Protein AF-A0A2G9NMG5-F1 (afdb_monomer_lite)

Secondary structure (DSSP, 8-state):
-HHHHHHHHHPPTT-EEEES-TT--SSGGGTHHHHHHHHHHHHHT---EEETTEEEEE--

Radius of gyration: 11.32 Å; chains: 1; bounding box: 25×20×31 Å

Foldseek 3Di:
DVVQVVVVVVADAQGKDKDFQCPVPVDVVSNVNVVVVVVVCVVVVWDWDDDDRMIMTHHD

Sequence (60 aa):
KEDIENYWKVLKNGGILGGHDVHNAVRPHNRGVMKAVFEFALSKGLEVSIEGEDWWIKKP

pLDDT: mean 89.72, std 12.81, range [54.19, 98.06]

Structure (mmCIF, N/CA/C/O backbone):
data_AF-A0A2G9NMG5-F1
#
_entry.id   AF-A0A2G9NMG5-F1
#
loop_
_atom_site.group_PDB
_atom_site.id
_atom_site.type_symbol
_atom_site.label_atom_id
_atom_site.label_alt_id
_atom_site.label_comp_id
_atom_site.label_asym_id
_atom_site.label_entity_id
_atom_site.label_seq_id
_atom_site.pdbx_PDB_ins_code
_atom_site.Cartn_x
_atom_site.Cartn_y
_atom_site.Cartn_z
_atom_site.occupancy
_atom_site.B_iso_or_equiv
_atom_site.auth_seq_id
_at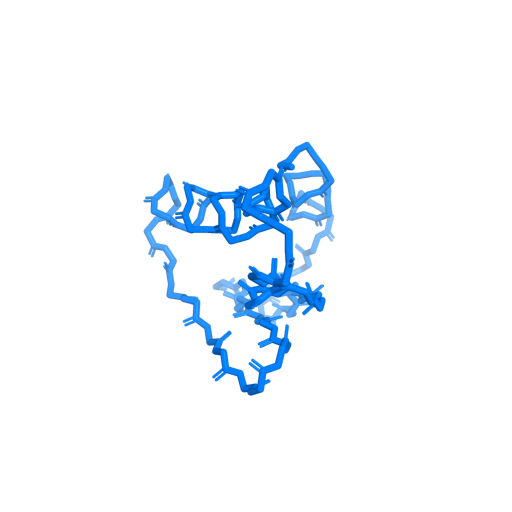om_site.auth_comp_id
_atom_site.auth_asym_id
_atom_site.auth_atom_id
_atom_site.pdbx_PDB_model_num
ATOM 1 N N . LYS A 1 1 ? -4.035 1.214 -8.507 1.00 76.75 1 LYS A N 1
ATOM 2 C CA . LYS A 1 1 ? -4.221 2.160 -7.373 1.00 76.75 1 LYS A CA 1
ATOM 3 C C . LYS A 1 1 ? -5.656 2.128 -6.872 1.00 76.75 1 LYS A C 1
ATOM 5 O O . LYS A 1 1 ? -5.840 1.918 -5.686 1.00 76.75 1 LYS A O 1
ATOM 10 N N . GLU A 1 2 ? -6.642 2.257 -7.761 1.00 91.88 2 GLU A N 1
ATOM 11 C CA . GLU A 1 2 ? -8.066 2.161 -7.409 1.00 91.88 2 GLU A CA 1
ATOM 12 C C . GLU A 1 2 ? -8.416 0.882 -6.626 1.00 91.88 2 GLU A C 1
ATOM 14 O O . GLU A 1 2 ? -9.081 0.965 -5.597 1.00 91.88 2 GLU A O 1
ATOM 19 N N . ASP A 1 3 ? -7.873 -0.275 -7.020 1.00 93.44 3 ASP A N 1
ATOM 20 C CA . ASP A 1 3 ? -8.074 -1.528 -6.274 1.00 93.44 3 ASP A CA 1
ATOM 21 C C . ASP A 1 3 ? -7.589 -1.432 -4.824 1.00 93.44 3 ASP A C 1
ATOM 23 O O . ASP A 1 3 ? -8.324 -1.763 -3.897 1.00 93.44 3 ASP A O 1
ATOM 27 N N . ILE A 1 4 ? -6.373 -0.915 -4.617 1.00 94.81 4 ILE A N 1
ATOM 28 C CA . ILE A 1 4 ? -5.777 -0.719 -3.286 1.00 94.81 4 ILE A CA 1
ATOM 29 C C . ILE A 1 4 ? -6.696 0.165 -2.434 1.00 94.81 4 ILE A C 1
ATOM 31 O O . ILE A 1 4 ? -6.984 -0.163 -1.285 1.00 94.81 4 ILE A O 1
ATOM 35 N N . GLU A 1 5 ? -7.214 1.255 -3.003 1.00 95.88 5 GLU A N 1
ATOM 36 C CA . GLU A 1 5 ? -8.123 2.170 -2.308 1.00 95.88 5 GLU A CA 1
ATOM 37 C C . GLU A 1 5 ? -9.471 1.520 -1.975 1.00 95.88 5 GLU A C 1
ATOM 39 O O . GLU A 1 5 ? -10.000 1.726 -0.879 1.00 95.88 5 GLU A O 1
ATOM 44 N N . ASN A 1 6 ? -10.030 0.726 -2.888 1.00 97.25 6 ASN A N 1
ATOM 45 C CA . ASN A 1 6 ? -11.305 0.045 -2.684 1.00 97.25 6 ASN A CA 1
ATOM 46 C C . ASN A 1 6 ? -11.197 -1.063 -1.631 1.00 97.25 6 ASN A C 1
ATOM 48 O O . ASN A 1 6 ? -12.028 -1.112 -0.721 1.00 97.25 6 ASN A O 1
ATOM 52 N N . TYR A 1 7 ? -10.140 -1.876 -1.668 1.00 96.81 7 TYR A N 1
ATOM 53 C CA . TYR A 1 7 ? -9.886 -2.876 -0.631 1.00 96.81 7 TYR A CA 1
ATOM 54 C C . TYR A 1 7 ? -9.576 -2.233 0.724 1.00 96.81 7 TYR A C 1
ATOM 56 O O . TYR A 1 7 ? -10.070 -2.692 1.755 1.00 96.81 7 TYR A O 1
ATOM 64 N N . TRP A 1 8 ? -8.840 -1.119 0.752 1.00 97.00 8 TRP A N 1
ATOM 65 C CA . TRP A 1 8 ? -8.522 -0.426 2.002 1.00 97.00 8 TRP A CA 1
ATOM 66 C C . TRP A 1 8 ? -9.756 0.076 2.758 1.00 97.00 8 TRP A C 1
ATOM 68 O O . TRP A 1 8 ? -9.764 0.081 3.994 1.00 97.00 8 TRP A O 1
ATOM 78 N N . LYS A 1 9 ? -10.807 0.500 2.043 1.00 96.81 9 LYS A N 1
ATOM 79 C CA . LYS A 1 9 ? -12.062 0.974 2.652 1.00 96.81 9 LYS A CA 1
ATOM 80 C C . LYS A 1 9 ? -12.744 -0.116 3.477 1.00 96.81 9 LYS A C 1
ATOM 82 O O . LYS A 1 9 ? -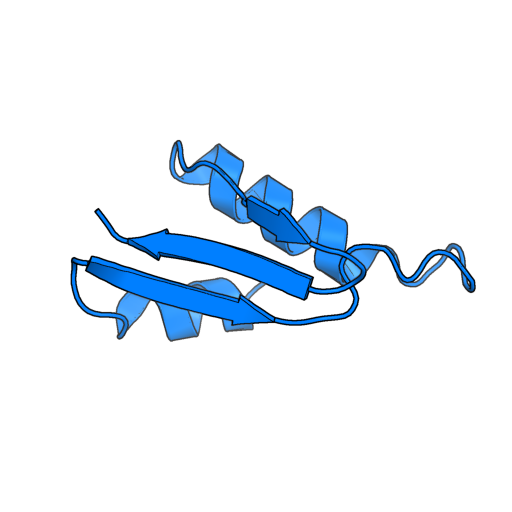13.230 0.176 4.564 1.00 96.81 9 LYS A O 1
ATOM 87 N N . VAL A 1 10 ? -12.755 -1.351 2.977 1.00 97.50 10 VAL A N 1
ATOM 88 C CA . VAL A 1 10 ? -13.439 -2.485 3.622 1.00 97.50 10 VAL A CA 1
ATOM 89 C C . VAL A 1 10 ? -12.543 -3.266 4.584 1.00 97.50 10 VAL A C 1
ATOM 91 O O . VAL A 1 10 ? -13.043 -4.035 5.405 1.00 97.50 10 VAL A O 1
ATOM 94 N N . LEU A 1 11 ? -11.224 -3.059 4.523 1.00 97.50 11 LEU A N 1
ATOM 95 C CA . LEU A 1 11 ? -10.277 -3.687 5.435 1.00 97.50 11 LEU A CA 1
ATOM 96 C C . LEU A 1 11 ? -10.504 -3.205 6.875 1.00 97.50 11 LEU A C 1
ATOM 98 O O . LEU A 1 11 ? -10.592 -2.003 7.136 1.00 97.50 11 LEU A O 1
ATOM 102 N N . LYS A 1 12 ? -10.575 -4.141 7.823 1.00 97.69 12 LYS A N 1
ATOM 103 C CA . LYS A 1 12 ? -10.700 -3.834 9.255 1.00 97.69 12 LYS A CA 1
ATOM 104 C C . LYS A 1 12 ? -9.369 -3.346 9.834 1.00 97.69 12 LYS A C 1
ATOM 106 O O . LYS A 1 12 ? -8.308 -3.673 9.307 1.00 97.69 12 LYS A O 1
ATOM 111 N N . ASN A 1 13 ? -9.433 -2.606 10.938 1.00 97.06 13 ASN A N 1
ATOM 112 C CA . ASN A 1 13 ? -8.246 -2.224 11.707 1.00 97.06 13 ASN A CA 1
ATOM 113 C C . ASN A 1 13 ? -7.480 -3.473 12.162 1.00 97.06 13 ASN A C 1
ATOM 115 O O . ASN A 1 13 ? -8.087 -4.494 12.499 1.00 97.06 13 ASN A O 1
ATOM 119 N N . GLY A 1 14 ? -6.152 -3.414 12.103 1.00 96.88 14 GLY A N 1
ATOM 120 C CA . GLY A 1 14 ? -5.260 -4.561 12.278 1.00 96.88 14 GLY A CA 1
ATOM 121 C C . GLY A 1 14 ? -5.192 -5.528 11.087 1.00 96.88 14 GLY A C 1
ATOM 122 O O . GLY A 1 14 ? -4.346 -6.421 11.098 1.00 96.88 14 GLY A O 1
ATOM 123 N N . GLY A 1 15 ? -6.043 -5.365 10.069 1.00 97.88 15 GLY A N 1
ATOM 124 C CA . GLY A 1 15 ? -6.036 -6.176 8.855 1.00 97.88 15 GLY A CA 1
ATOM 125 C C . GLY A 1 15 ? -4.827 -5.897 7.962 1.00 97.88 15 GLY A C 1
ATOM 126 O O . GLY A 1 15 ? -4.218 -4.829 8.027 1.00 97.88 15 GLY A O 1
ATOM 127 N N . ILE A 1 16 ? -4.504 -6.861 7.102 1.00 98.00 16 ILE A N 1
ATOM 128 C CA . ILE A 1 16 ? -3.387 -6.781 6.160 1.00 98.00 16 ILE A CA 1
ATOM 129 C C . ILE A 1 16 ? -3.942 -6.616 4.744 1.00 98.00 16 ILE A C 1
ATOM 131 O O . ILE A 1 16 ? -4.770 -7.416 4.308 1.00 98.00 16 ILE A O 1
ATOM 135 N N . LEU A 1 17 ? -3.491 -5.579 4.038 1.00 97.75 17 LEU A N 1
ATOM 136 C CA . LEU A 1 17 ? -3.645 -5.461 2.590 1.00 97.75 17 LEU A CA 1
ATOM 137 C C . LEU A 1 17 ? -2.322 -5.855 1.952 1.00 97.75 17 LEU A C 1
ATOM 139 O O . LEU A 1 17 ? -1.303 -5.269 2.302 1.00 97.75 17 LEU A O 1
ATOM 143 N N . GLY A 1 18 ? -2.331 -6.794 1.017 1.00 96.25 18 GLY A N 1
ATOM 144 C CA . GLY A 1 18 ? -1.120 -7.191 0.313 1.00 96.25 18 GLY A CA 1
ATOM 145 C C . GLY A 1 18 ? -1.379 -7.572 -1.131 1.00 96.25 18 GLY A C 1
ATOM 146 O O . GLY A 1 18 ? -2.525 -7.640 -1.581 1.00 96.25 18 GLY A O 1
ATOM 147 N N . GLY A 1 19 ? -0.291 -7.799 -1.846 1.00 94.19 19 GLY A N 1
ATOM 148 C CA . GLY A 1 19 ? -0.289 -8.229 -3.233 1.00 94.19 19 GLY A CA 1
ATOM 149 C C . GLY A 1 19 ? 1.114 -8.617 -3.684 1.00 94.19 19 GLY A C 1
ATOM 150 O O . GLY A 1 19 ? 2.060 -8.559 -2.906 1.00 94.19 19 GLY A O 1
ATOM 151 N N . HIS A 1 20 ? 1.229 -8.972 -4.959 1.00 92.00 20 HIS A N 1
ATOM 152 C CA . HIS A 1 20 ? 2.468 -9.417 -5.599 1.00 92.00 20 HIS A CA 1
ATOM 153 C C . HIS A 1 20 ? 2.979 -8.359 -6.599 1.00 92.00 20 HIS A C 1
ATOM 155 O O . HIS A 1 20 ? 2.418 -7.262 -6.692 1.00 92.00 20 HIS A O 1
ATOM 161 N N . ASP A 1 21 ? 4.016 -8.691 -7.370 1.00 89.12 21 ASP A N 1
ATOM 162 C CA . ASP A 1 21 ? 4.556 -7.937 -8.508 1.00 89.12 21 ASP A CA 1
ATOM 163 C C . ASP A 1 21 ? 5.148 -6.560 -8.160 1.00 89.12 21 ASP A C 1
ATOM 165 O O . ASP A 1 21 ? 5.306 -5.701 -9.037 1.00 89.12 21 ASP A O 1
ATOM 169 N N . VAL A 1 22 ? 5.540 -6.323 -6.901 1.00 87.19 22 VAL A N 1
ATOM 170 C CA . VAL A 1 22 ? 6.109 -5.024 -6.491 1.00 87.19 22 VAL A CA 1
ATOM 171 C C . VAL A 1 22 ? 7.445 -4.735 -7.174 1.00 87.19 22 VAL A C 1
ATOM 173 O O . VAL A 1 22 ? 7.804 -3.577 -7.372 1.00 87.19 22 VAL A O 1
ATOM 176 N N . HIS A 1 23 ? 8.171 -5.772 -7.591 1.00 80.31 23 HIS A N 1
ATOM 177 C CA . HIS A 1 23 ? 9.475 -5.667 -8.243 1.00 80.31 23 HIS A CA 1
ATOM 178 C C . HIS A 1 23 ? 9.482 -6.129 -9.696 1.00 80.31 23 HIS A C 1
ATOM 180 O O . HIS A 1 23 ? 10.565 -6.321 -10.243 1.00 80.31 23 HIS A O 1
ATOM 186 N N . ASN A 1 24 ? 8.318 -6.248 -10.351 1.00 67.12 24 ASN A N 1
ATOM 187 C CA . ASN A 1 24 ? 8.223 -6.738 -11.726 1.00 67.12 24 ASN A CA 1
ATOM 188 C C . ASN A 1 24 ? 8.838 -5.729 -12.730 1.00 67.12 24 ASN A C 1
ATOM 190 O O . ASN A 1 24 ? 8.172 -4.926 -13.386 1.00 67.12 24 ASN A O 1
ATOM 194 N N . ALA A 1 25 ? 10.171 -5.728 -12.781 1.00 54.19 25 ALA A N 1
ATOM 195 C CA . ALA A 1 25 ? 11.044 -4.820 -13.514 1.00 54.19 25 ALA A CA 1
ATOM 196 C C . ALA A 1 25 ? 11.444 -5.383 -14.884 1.00 54.19 25 ALA A C 1
ATOM 198 O O . ALA A 1 25 ? 12.048 -4.667 -15.683 1.00 54.19 25 ALA A O 1
ATOM 199 N N . VAL A 1 26 ? 11.071 -6.637 -15.178 1.00 56.62 26 VAL A N 1
ATOM 200 C CA . VAL A 1 26 ? 11.390 -7.334 -16.436 1.00 56.62 26 VAL A CA 1
ATOM 201 C C . VAL A 1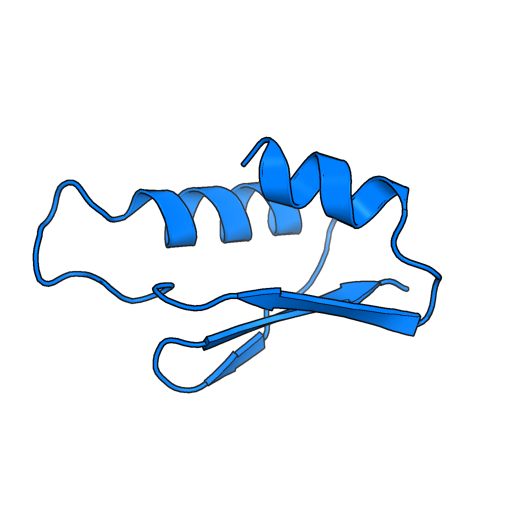 26 ? 10.756 -6.628 -17.643 1.00 56.62 26 VAL A C 1
ATOM 203 O O . VAL A 1 26 ? 11.213 -6.777 -18.774 1.00 56.62 26 VAL A O 1
ATOM 206 N N . ARG A 1 27 ? 9.747 -5.775 -17.419 1.00 56.41 27 ARG A N 1
ATOM 207 C CA . ARG A 1 27 ? 9.244 -4.825 -18.416 1.00 56.41 27 ARG A CA 1
ATOM 208 C C . ARG A 1 27 ? 9.197 -3.422 -17.800 1.00 56.41 27 ARG A C 1
ATOM 210 O O . ARG A 1 27 ? 8.384 -3.193 -16.908 1.00 56.41 27 ARG A O 1
ATOM 217 N N . PRO A 1 28 ? 9.997 -2.449 -18.280 1.00 54.81 28 PRO A N 1
ATOM 218 C CA . PRO A 1 28 ? 10.036 -1.076 -17.754 1.00 54.81 28 PRO A CA 1
ATOM 219 C C . PRO A 1 28 ? 8.669 -0.374 -17.679 1.00 54.81 28 PRO A C 1
ATOM 221 O O . PRO A 1 28 ? 8.509 0.589 -16.936 1.00 54.81 28 PRO A O 1
ATOM 224 N N . HIS A 1 29 ? 7.682 -0.851 -18.441 1.00 54.94 29 HIS A N 1
ATOM 225 C CA . HIS A 1 29 ? 6.319 -0.320 -18.493 1.00 54.94 29 HIS A CA 1
ATOM 226 C C . HIS A 1 29 ? 5.390 -0.878 -17.393 1.00 54.94 29 HIS A C 1
ATOM 228 O O . HIS A 1 29 ? 4.285 -0.374 -17.231 1.00 54.94 29 HIS A O 1
ATOM 234 N N . ASN A 1 30 ? 5.847 -1.847 -16.586 1.00 57.00 30 ASN A N 1
ATOM 235 C CA . ASN A 1 30 ? 5.039 -2.538 -15.572 1.00 57.00 30 ASN A CA 1
ATOM 236 C C . ASN A 1 30 ? 5.313 -2.102 -14.119 1.00 57.00 30 ASN A C 1
ATOM 238 O O . ASN A 1 30 ? 4.794 -2.712 -13.190 1.00 57.00 30 ASN A O 1
ATOM 242 N N . ARG A 1 31 ? 6.017 -0.982 -13.877 1.00 72.81 31 ARG A N 1
ATOM 243 C CA . ARG A 1 31 ? 6.213 -0.410 -12.517 1.00 72.81 31 ARG A CA 1
ATOM 244 C C . ARG A 1 31 ? 4.932 0.151 -11.867 1.00 72.81 31 ARG A C 1
ATOM 246 O O . ARG A 1 31 ? 5.001 0.870 -10.869 1.00 72.81 31 ARG A O 1
ATOM 253 N N . GLY A 1 32 ? 3.764 -0.136 -12.442 1.00 87.50 32 GLY A N 1
ATOM 254 C CA . GLY A 1 32 ? 2.470 0.374 -11.997 1.00 87.50 32 GLY A CA 1
ATOM 255 C C . GLY A 1 32 ? 2.109 -0.074 -10.583 1.00 87.50 32 GLY A C 1
ATOM 256 O O . GLY A 1 32 ? 1.586 0.739 -9.824 1.00 87.50 32 GLY A O 1
ATOM 257 N N . VAL 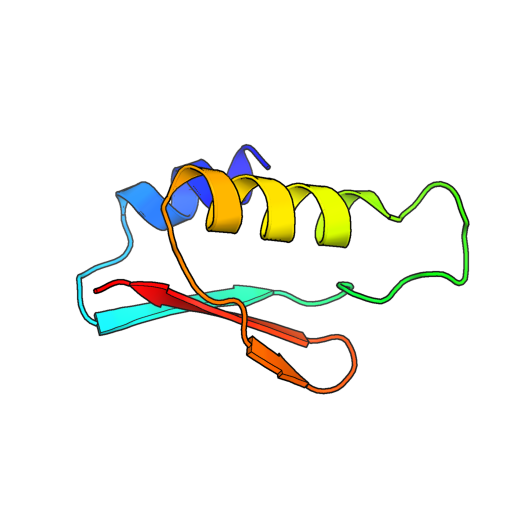A 1 33 ? 2.443 -1.315 -10.207 1.00 90.00 33 VAL A N 1
ATOM 258 C CA . VAL A 1 33 ? 2.171 -1.839 -8.858 1.00 90.00 33 VAL A CA 1
ATOM 259 C C . VAL A 1 33 ? 3.020 -1.113 -7.826 1.00 90.00 33 VAL A C 1
ATOM 261 O O . VAL A 1 33 ? 2.459 -0.479 -6.938 1.00 90.00 33 VAL A O 1
ATOM 264 N N . MET A 1 34 ? 4.347 -1.097 -8.001 1.00 91.06 34 MET A N 1
ATOM 265 C CA . MET A 1 34 ? 5.262 -0.359 -7.125 1.00 91.06 34 MET A CA 1
ATOM 266 C C . MET A 1 34 ? 4.790 1.085 -6.925 1.00 91.06 34 MET A C 1
ATOM 268 O O . MET A 1 34 ? 4.552 1.519 -5.800 1.00 91.06 34 MET A O 1
ATOM 272 N N . LYS A 1 35 ? 4.578 1.822 -8.022 1.00 92.38 35 LYS A N 1
ATOM 273 C CA . LYS A 1 35 ? 4.133 3.216 -7.954 1.00 92.38 35 LYS A CA 1
ATOM 274 C C . LYS A 1 35 ? 2.806 3.351 -7.204 1.00 92.38 35 LYS A C 1
ATOM 276 O O . LYS A 1 35 ? 2.695 4.200 -6.327 1.00 92.38 35 LYS A O 1
ATOM 281 N N . ALA A 1 36 ? 1.818 2.509 -7.509 1.00 93.62 36 ALA A N 1
ATOM 282 C CA . ALA A 1 36 ? 0.511 2.561 -6.863 1.00 93.62 36 ALA A CA 1
ATOM 283 C C . ALA A 1 36 ? 0.581 2.279 -5.355 1.00 93.62 36 ALA A C 1
ATOM 285 O O . ALA A 1 36 ? -0.088 2.972 -4.592 1.00 93.62 36 ALA A O 1
ATOM 286 N N . VAL A 1 37 ? 1.379 1.294 -4.935 1.00 94.50 37 VAL A N 1
ATOM 287 C CA . VAL A 1 37 ? 1.556 0.912 -3.526 1.00 94.50 37 VAL A CA 1
ATOM 288 C C . VAL A 1 37 ? 2.234 2.034 -2.748 1.00 94.50 37 VAL A C 1
ATOM 290 O O . VAL A 1 37 ? 1.697 2.489 -1.739 1.00 94.50 37 VAL A O 1
ATOM 293 N N . PHE A 1 38 ? 3.369 2.536 -3.241 1.00 94.25 38 PHE A N 1
ATOM 294 C CA . PHE A 1 38 ? 4.128 3.577 -2.548 1.00 94.25 38 PHE A CA 1
ATOM 295 C C . PHE A 1 38 ? 3.398 4.923 -2.521 1.00 94.25 38 PHE A C 1
ATOM 297 O O . PHE A 1 38 ? 3.386 5.577 -1.482 1.00 94.25 38 PHE A O 1
ATOM 304 N N . GLU A 1 39 ? 2.735 5.334 -3.608 1.00 95.56 39 GLU A N 1
ATOM 305 C CA . GLU A 1 39 ? 1.907 6.549 -3.592 1.00 95.56 39 GLU A CA 1
ATOM 306 C C . GLU A 1 39 ? 0.750 6.437 -2.599 1.00 95.56 39 GLU A C 1
ATOM 308 O O . GLU A 1 39 ? 0.450 7.394 -1.883 1.00 95.56 39 GLU A O 1
ATOM 313 N N . PHE A 1 40 ? 0.087 5.278 -2.559 1.00 96.25 40 PHE A N 1
ATOM 314 C CA . PHE A 1 40 ? -0.997 5.036 -1.619 1.00 96.25 40 PHE A CA 1
ATOM 315 C C . PHE A 1 40 ? -0.493 5.112 -0.174 1.00 96.25 40 PHE A C 1
ATOM 317 O O . PHE A 1 40 ? -1.042 5.879 0.620 1.00 96.25 40 PHE A O 1
ATOM 324 N N . ALA A 1 41 ? 0.579 4.385 0.148 1.00 96.25 41 ALA A N 1
ATOM 325 C CA . ALA A 1 41 ? 1.160 4.359 1.483 1.00 96.25 41 ALA A CA 1
ATOM 326 C C . ALA A 1 41 ? 1.626 5.751 1.931 1.00 96.25 41 ALA A C 1
ATOM 328 O O . ALA A 1 41 ? 1.247 6.203 3.011 1.00 96.25 41 ALA A O 1
ATOM 329 N N . LEU A 1 42 ? 2.333 6.483 1.061 1.00 97.00 42 LEU A N 1
ATOM 330 C CA . LEU A 1 42 ? 2.781 7.849 1.330 1.00 97.00 42 LEU A CA 1
ATOM 331 C C . LEU A 1 42 ? 1.600 8.788 1.608 1.00 97.00 42 LEU A C 1
ATOM 333 O O . LEU A 1 42 ? 1.629 9.537 2.580 1.00 97.00 42 LEU A O 1
ATOM 337 N N . SER A 1 43 ? 0.528 8.709 0.811 1.00 96.38 43 SER A N 1
ATOM 338 C CA . SER A 1 43 ? -0.671 9.544 1.000 1.00 96.38 43 SER 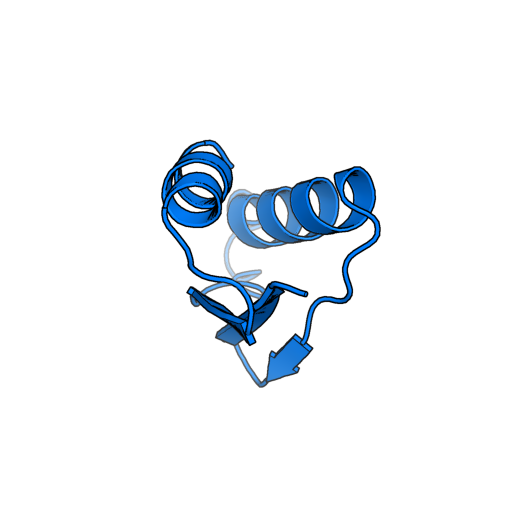A CA 1
ATOM 339 C C . SER A 1 43 ? -1.412 9.289 2.319 1.00 96.38 43 SER A C 1
ATOM 341 O O . SER A 1 43 ? -2.229 10.109 2.740 1.00 96.38 43 SER A O 1
ATOM 343 N N . LYS A 1 44 ? -1.155 8.145 2.962 1.00 94.94 44 LYS A N 1
ATOM 344 C CA . LYS A 1 44 ? -1.779 7.719 4.219 1.00 94.94 44 LYS A CA 1
ATOM 345 C C . LYS A 1 44 ? -0.810 7.714 5.405 1.00 94.94 44 LYS A C 1
ATOM 347 O O . LYS A 1 44 ? -1.254 7.414 6.509 1.00 94.94 44 LYS A O 1
ATOM 352 N N . GLY A 1 45 ? 0.469 8.037 5.195 1.00 96.62 45 GLY A N 1
ATOM 353 C CA . GLY A 1 45 ? 1.506 7.938 6.226 1.00 96.62 45 GLY A CA 1
ATOM 354 C C . GLY A 1 45 ? 1.737 6.503 6.712 1.00 96.62 45 GLY A C 1
ATOM 355 O O . GLY A 1 45 ? 1.921 6.289 7.905 1.00 96.62 45 GLY A O 1
ATOM 356 N N . LEU A 1 46 ? 1.655 5.523 5.809 1.00 96.44 46 LEU A N 1
ATOM 357 C CA . LEU A 1 46 ? 1.796 4.097 6.114 1.00 96.44 46 LEU A CA 1
ATOM 358 C C . LEU A 1 46 ? 3.166 3.572 5.684 1.00 96.44 46 LEU A C 1
ATOM 360 O O . LEU A 1 46 ? 3.745 4.041 4.705 1.00 96.44 46 LEU A O 1
ATOM 364 N N . GLU A 1 47 ? 3.634 2.541 6.379 1.00 96.75 47 GLU A N 1
ATOM 365 C CA . GLU A 1 47 ? 4.825 1.784 5.999 1.00 96.75 47 GLU A CA 1
ATOM 366 C C . GLU A 1 47 ? 4.448 0.597 5.105 1.00 96.75 47 GLU A C 1
ATOM 368 O O . GLU A 1 47 ? 3.438 -0.075 5.329 1.00 96.75 47 G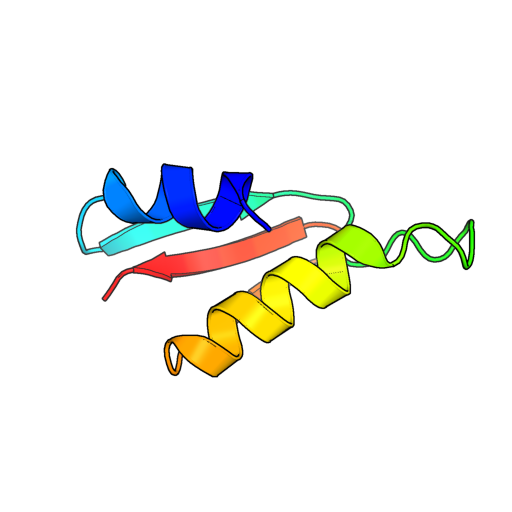LU A O 1
ATOM 373 N N . VAL A 1 48 ? 5.273 0.341 4.086 1.00 96.81 48 VAL A N 1
ATOM 374 C CA . VAL A 1 48 ? 5.131 -0.807 3.182 1.00 96.81 48 VAL A CA 1
ATOM 375 C C . VAL A 1 48 ? 6.182 -1.840 3.554 1.00 96.81 48 VAL A C 1
ATOM 377 O O . VAL A 1 48 ? 7.375 -1.542 3.547 1.00 96.81 48 VAL A O 1
ATOM 380 N N . SER A 1 49 ? 5.744 -3.057 3.854 1.00 97.81 49 SER A N 1
ATOM 381 C CA . SER A 1 49 ? 6.622 -4.217 3.984 1.00 97.81 49 SER A CA 1
ATOM 382 C C . SER A 1 49 ? 6.744 -4.920 2.636 1.00 97.81 49 SER A C 1
ATOM 384 O O . SER A 1 49 ? 5.761 -5.005 1.899 1.00 97.81 49 SER A O 1
ATOM 386 N N . ILE A 1 50 ? 7.945 -5.392 2.308 1.00 95.38 50 ILE A N 1
ATOM 387 C CA . ILE A 1 50 ? 8.251 -6.078 1.048 1.00 95.38 50 ILE A CA 1
ATOM 388 C C . ILE A 1 50 ? 9.106 -7.305 1.355 1.00 95.38 50 ILE A C 1
ATOM 390 O O . ILE A 1 50 ? 10.098 -7.198 2.077 1.00 95.38 50 ILE A O 1
ATOM 394 N N . GLU A 1 51 ? 8.746 -8.442 0.766 1.00 94.94 51 GLU A N 1
ATOM 395 C CA . GLU A 1 51 ? 9.532 -9.674 0.789 1.00 94.94 51 GLU A CA 1
ATOM 396 C C . GLU A 1 51 ? 9.466 -10.335 -0.591 1.00 94.94 51 GLU A C 1
ATOM 398 O O . GLU A 1 51 ? 8.402 -10.726 -1.061 1.00 94.94 51 GLU A O 1
ATOM 403 N N . GLY A 1 52 ? 10.608 -10.434 -1.276 1.00 89.94 52 GLY A N 1
ATOM 404 C CA . GLY A 1 52 ? 10.625 -10.906 -2.661 1.00 89.94 52 GLY A CA 1
ATOM 405 C C . GLY A 1 52 ? 9.790 -10.002 -3.573 1.00 89.94 52 GLY A C 1
ATOM 406 O O . GLY A 1 52 ? 10.029 -8.799 -3.638 1.00 89.94 52 GLY A O 1
ATOM 407 N N . GLU A 1 53 ? 8.829 -10.575 -4.295 1.00 90.88 53 GLU A N 1
ATOM 408 C CA . GLU A 1 53 ? 7.904 -9.823 -5.156 1.00 90.88 53 GLU A CA 1
ATOM 409 C C . GLU A 1 53 ? 6.601 -9.428 -4.440 1.00 90.88 53 GLU A C 1
ATOM 411 O O . GLU A 1 53 ? 5.801 -8.663 -4.992 1.00 90.88 53 GLU A O 1
ATOM 416 N N . ASP A 1 54 ? 6.415 -9.899 -3.207 1.00 94.19 54 ASP A N 1
ATOM 417 C CA . ASP A 1 54 ? 5.251 -9.630 -2.378 1.00 94.19 54 ASP A CA 1
ATOM 418 C C . ASP A 1 54 ? 5.411 -8.350 -1.561 1.00 94.19 54 ASP A C 1
ATOM 420 O O . ASP A 1 54 ? 6.503 -7.948 -1.146 1.00 94.19 54 ASP A O 1
ATOM 424 N N . TRP A 1 55 ? 4.281 -7.706 -1.298 1.00 95.50 55 TRP A N 1
ATOM 425 C CA . TRP A 1 55 ? 4.191 -6.520 -0.462 1.00 95.50 55 TRP A CA 1
ATOM 426 C C . TRP A 1 55 ? 2.947 -6.567 0.415 1.00 95.50 55 TRP A C 1
ATOM 428 O O . TRP A 1 55 ? 1.918 -7.142 0.047 1.00 95.50 55 TRP A O 1
ATOM 438 N N . TRP A 1 56 ? 3.011 -5.907 1.568 1.00 98.06 56 TRP A N 1
ATOM 439 C CA . TRP A 1 56 ? 1.843 -5.710 2.415 1.00 98.06 56 TRP A CA 1
ATOM 440 C C . TRP A 1 56 ? 1.918 -4.445 3.268 1.00 98.06 56 TRP A C 1
ATOM 442 O O . TRP A 1 56 ? 2.982 -3.894 3.547 1.00 98.06 56 TRP A O 1
ATOM 452 N N . ILE A 1 57 ? 0.743 -3.986 3.688 1.00 97.88 57 ILE A N 1
ATOM 453 C CA . ILE A 1 57 ? 0.522 -2.849 4.574 1.00 97.88 57 ILE A CA 1
ATOM 454 C C . ILE A 1 57 ? -0.468 -3.287 5.651 1.00 97.88 57 ILE A C 1
ATOM 456 O O . ILE A 1 57 ? -1.549 -3.806 5.352 1.00 97.88 57 ILE A O 1
ATOM 460 N N . LYS A 1 58 ? -0.121 -3.046 6.915 1.00 98.06 58 LYS A N 1
ATOM 461 C CA . LYS A 1 58 ? -1.038 -3.250 8.036 1.00 98.06 58 LYS A CA 1
ATOM 462 C C . LYS A 1 58 ? -1.886 -2.003 8.249 1.00 98.06 58 LYS A C 1
ATOM 464 O O . LYS A 1 58 ? -1.358 -0.900 8.374 1.00 98.06 58 LYS A O 1
ATOM 469 N N . LYS A 1 59 ? -3.203 -2.178 8.325 1.00 97.12 59 LYS A N 1
ATOM 470 C CA . LYS A 1 59 ? -4.111 -1.104 8.725 1.00 97.12 59 LYS A CA 1
ATOM 471 C C . LYS A 1 59 ? -3.986 -0.857 10.232 1.00 97.12 59 LYS A C 1
ATOM 473 O O . LYS A 1 59 ? -4.063 -1.840 10.974 1.00 97.12 59 LYS A O 1
ATOM 478 N N . PRO A 1 60 ? -3.776 0.399 10.673 1.00 93.31 60 PRO A N 1
ATOM 479 C CA . PRO A 1 60 ? -3.732 0.746 12.092 1.00 93.31 60 PRO A CA 1
ATOM 480 C C . PRO A 1 60 ? -4.955 0.241 12.863 1.00 93.31 60 PRO A C 1
ATOM 482 O O . PRO A 1 60 ? -6.057 0.202 12.266 1.00 93.31 60 PRO A O 1
#